Protein AF-A0A127F5G8-F1 (afdb_monomer)

Mean predicted aligned error: 12.62 Å

Sequence (116 aa):
MWLPIAALAIAINPGTVQAQGFKDQGREDPWNPFHIQELPTEVRASVKAMCGGTSSALHYFATYSPDGQVIHLHFEKFRCDGQPLFCNASGCLHQDYVRVGRSYRLGRSFRGPDND

Structure (mmCIF, N/CA/C/O backbone):
data_AF-A0A127F5G8-F1
#
_entry.id   AF-A0A127F5G8-F1
#
loop_
_atom_site.group_PDB
_atom_site.id
_atom_site.type_symbol
_atom_site.label_atom_id
_atom_site.label_alt_id
_atom_site.label_comp_id
_atom_site.label_asym_id
_atom_site.label_entity_id
_atom_site.label_seq_id
_atom_site.pdbx_PDB_ins_code
_atom_site.Cartn_x
_atom_site.Cartn_y
_atom_site.Cartn_z
_atom_site.occupancy
_atom_site.B_iso_or_equiv
_atom_site.auth_seq_id
_atom_site.auth_comp_id
_atom_site.auth_asym_id
_atom_site.auth_atom_id
_atom_site.pdbx_PDB_model_num
ATOM 1 N N . MET A 1 1 ? 91.109 36.671 3.236 1.00 39.59 1 MET A N 1
ATOM 2 C CA . MET A 1 1 ? 90.356 37.062 2.024 1.00 39.59 1 MET A CA 1
ATOM 3 C C .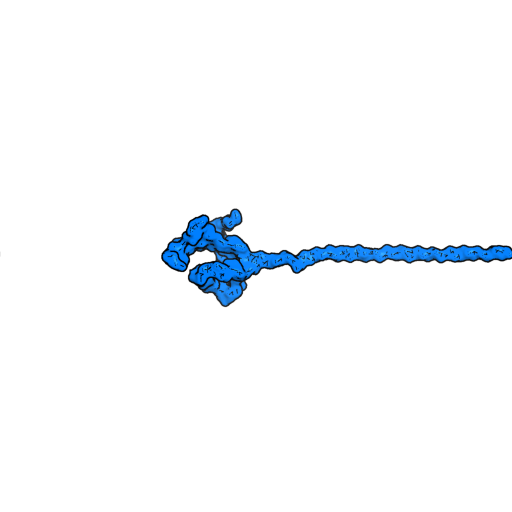 MET A 1 1 ? 89.225 36.053 1.859 1.00 39.59 1 MET A C 1
ATOM 5 O O . MET A 1 1 ? 89.484 34.865 1.962 1.00 39.59 1 MET A O 1
ATOM 9 N N . TRP A 1 2 ? 87.990 36.541 1.800 1.00 44.78 2 TRP A N 1
ATOM 10 C CA . TRP A 1 2 ? 86.715 35.849 2.055 1.00 44.78 2 TRP A CA 1
ATOM 11 C C . TRP A 1 2 ? 86.369 34.810 0.963 1.00 44.78 2 TRP A C 1
ATOM 13 O O . TRP A 1 2 ? 86.429 35.137 -0.218 1.00 44.78 2 TRP A O 1
ATOM 23 N N . LEU A 1 3 ? 86.011 33.575 1.347 1.00 43.91 3 LEU A N 1
ATOM 24 C CA . LEU A 1 3 ? 85.455 32.542 0.452 1.00 43.91 3 LEU A CA 1
ATOM 25 C C . LEU A 1 3 ? 83.927 32.721 0.296 1.00 43.91 3 LEU A C 1
ATOM 27 O O . LEU A 1 3 ? 83.254 32.975 1.296 1.00 43.91 3 LEU A O 1
ATOM 31 N N . PRO A 1 4 ? 83.358 32.592 -0.916 1.00 53.69 4 PRO A N 1
ATOM 32 C CA . PRO A 1 4 ? 81.960 32.918 -1.179 1.00 53.69 4 PRO A CA 1
ATOM 33 C C . PRO A 1 4 ? 81.004 31.857 -0.620 1.00 53.69 4 PRO A C 1
ATOM 35 O O . PRO A 1 4 ? 81.224 30.654 -0.756 1.00 53.69 4 PRO A O 1
ATOM 38 N N . ILE A 1 5 ? 79.920 32.326 -0.001 1.00 59.47 5 ILE A N 1
ATOM 39 C CA . ILE A 1 5 ? 78.836 31.502 0.541 1.00 59.47 5 ILE A CA 1
ATOM 40 C C . ILE A 1 5 ? 78.075 30.879 -0.636 1.00 59.47 5 ILE A C 1
ATOM 42 O O . ILE A 1 5 ? 77.459 31.590 -1.430 1.00 59.47 5 ILE A O 1
ATOM 46 N N . ALA A 1 6 ? 78.122 29.553 -0.754 1.00 56.62 6 ALA A N 1
ATOM 47 C CA . ALA A 1 6 ? 77.312 28.809 -1.710 1.00 56.62 6 ALA A CA 1
ATOM 48 C C . ALA A 1 6 ? 75.841 28.833 -1.263 1.00 56.62 6 ALA A C 1
ATOM 50 O O . ALA A 1 6 ? 75.494 28.315 -0.202 1.00 56.62 6 ALA A O 1
ATOM 51 N N . ALA A 1 7 ? 74.977 29.454 -2.065 1.00 58.97 7 ALA A N 1
ATOM 52 C CA . ALA A 1 7 ? 73.540 29.476 -1.833 1.00 58.97 7 ALA A CA 1
ATOM 53 C C . ALA A 1 7 ? 72.925 28.119 -2.219 1.00 58.97 7 ALA A C 1
ATOM 55 O O . ALA A 1 7 ? 72.934 27.742 -3.391 1.00 58.97 7 ALA A O 1
ATOM 56 N N . LEU A 1 8 ? 72.383 27.383 -1.243 1.00 60.25 8 LEU A N 1
ATOM 57 C CA . LEU A 1 8 ? 71.528 26.226 -1.512 1.00 60.25 8 LEU A CA 1
ATOM 58 C C . LEU A 1 8 ? 70.154 26.710 -1.991 1.00 60.25 8 LEU A C 1
ATOM 60 O O . LEU A 1 8 ? 69.417 27.351 -1.242 1.00 60.25 8 LEU A O 1
ATOM 64 N N . ALA A 1 9 ? 69.791 26.363 -3.223 1.00 57.16 9 ALA A N 1
ATOM 65 C CA . ALA A 1 9 ? 68.431 26.514 -3.721 1.00 57.16 9 ALA A CA 1
ATOM 66 C C . ALA A 1 9 ? 67.561 25.362 -3.185 1.00 57.16 9 ALA A C 1
ATOM 68 O O . ALA A 1 9 ? 67.766 24.201 -3.536 1.00 57.16 9 ALA A O 1
ATOM 69 N N . ILE A 1 10 ? 66.592 25.678 -2.324 1.00 64.06 10 ILE A N 1
ATOM 70 C CA . ILE A 1 10 ? 65.574 24.727 -1.860 1.00 64.06 10 ILE A CA 1
ATOM 71 C C . ILE A 1 10 ? 64.499 24.629 -2.948 1.00 64.06 10 ILE A C 1
ATOM 73 O O . ILE A 1 10 ? 63.751 25.578 -3.179 1.00 64.06 10 ILE A O 1
ATOM 77 N N . ALA A 1 11 ? 64.429 23.486 -3.630 1.00 59.53 11 ALA A N 1
ATOM 78 C CA . ALA A 1 11 ? 63.360 23.188 -4.576 1.00 59.53 11 ALA A CA 1
ATOM 79 C C . ALA A 1 11 ? 62.081 22.814 -3.810 1.00 59.53 11 ALA A C 1
ATOM 81 O O . ALA A 1 11 ? 62.017 21.777 -3.150 1.00 59.53 11 ALA A O 1
ATOM 82 N N . ILE A 1 12 ? 61.058 23.664 -3.889 1.00 64.06 12 ILE A N 1
ATOM 83 C CA . ILE A 1 12 ? 59.735 23.399 -3.321 1.00 64.06 12 ILE A CA 1
ATOM 84 C C . ILE A 1 12 ? 58.946 22.617 -4.376 1.00 64.06 12 ILE A C 1
ATOM 86 O O . ILE A 1 12 ? 58.513 23.187 -5.374 1.00 64.06 12 ILE A O 1
ATOM 90 N N . ASN A 1 13 ? 58.786 21.305 -4.191 1.00 62.06 13 ASN A N 1
ATOM 91 C CA . ASN A 1 13 ? 57.884 20.519 -5.032 1.00 62.06 13 ASN A CA 1
ATOM 92 C C . ASN A 1 13 ? 56.432 20.866 -4.657 1.00 62.06 13 ASN A C 1
ATOM 94 O O . ASN A 1 13 ? 56.068 20.696 -3.489 1.00 62.06 13 ASN A O 1
ATOM 98 N N . PRO A 1 14 ? 55.578 21.311 -5.596 1.00 59.03 14 PRO A N 1
ATOM 99 C CA . PRO A 1 14 ? 54.154 21.436 -5.337 1.00 59.03 14 PRO A CA 1
ATOM 100 C C . PRO A 1 14 ? 53.556 20.027 -5.287 1.00 59.03 14 PRO A C 1
ATOM 102 O O . PRO A 1 14 ? 53.158 19.458 -6.301 1.00 59.03 14 PRO A O 1
ATOM 105 N N . GLY A 1 15 ? 53.526 19.436 -4.093 1.00 57.66 15 GLY A N 1
ATOM 106 C CA . GLY A 1 15 ? 52.702 18.265 -3.835 1.00 57.66 15 GLY A CA 1
ATOM 107 C C . GLY A 1 15 ? 51.250 18.645 -4.106 1.00 57.66 15 GLY A C 1
ATOM 108 O O . GLY A 1 15 ? 50.696 19.512 -3.433 1.00 57.66 15 GLY A O 1
ATOM 109 N N . THR A 1 16 ? 50.642 18.044 -5.122 1.00 63.59 16 THR A N 1
ATOM 110 C CA . THR A 1 16 ? 49.217 18.199 -5.408 1.00 63.59 16 THR A CA 1
ATOM 111 C C . THR A 1 16 ? 48.421 17.691 -4.211 1.00 63.59 16 THR A C 1
ATOM 113 O O . THR A 1 16 ? 48.311 16.485 -3.996 1.00 63.59 16 THR A O 1
ATOM 116 N N . VAL A 1 17 ? 47.871 18.608 -3.417 1.00 61.81 17 VAL A N 1
ATOM 117 C CA . VAL A 1 17 ? 46.911 18.280 -2.363 1.00 61.81 17 VAL A CA 1
ATOM 118 C C . VAL A 1 17 ? 45.607 17.889 -3.054 1.00 61.81 17 VAL A C 1
ATOM 120 O O . VAL A 1 17 ? 44.848 18.741 -3.512 1.00 61.81 17 VAL A O 1
ATOM 123 N N . GLN A 1 18 ? 45.356 16.587 -3.182 1.00 63.97 18 GLN A N 1
ATOM 124 C CA . GLN A 1 18 ? 44.053 16.090 -3.609 1.00 63.97 18 GLN A CA 1
ATOM 125 C C . GLN A 1 18 ? 43.084 16.231 -2.434 1.00 63.97 18 GLN A C 1
ATOM 127 O O . GLN A 1 18 ? 43.066 15.405 -1.525 1.00 63.97 18 GLN A O 1
ATOM 132 N N . ALA A 1 19 ? 42.272 17.287 -2.446 1.00 62.03 19 ALA A N 1
ATOM 133 C CA . ALA A 1 19 ? 41.091 17.359 -1.600 1.00 62.03 19 ALA A CA 1
ATOM 134 C C . ALA A 1 19 ? 40.097 16.290 -2.081 1.00 62.03 19 ALA A C 1
ATOM 136 O O . ALA A 1 19 ? 39.387 16.478 -3.070 1.00 62.03 19 ALA A O 1
ATOM 137 N N . GLN A 1 20 ? 40.072 15.134 -1.417 1.00 60.50 20 GLN A N 1
ATOM 138 C CA . GLN A 1 20 ? 38.982 14.180 -1.575 1.00 60.50 20 GLN A CA 1
ATOM 139 C C . GLN A 1 20 ? 37.739 14.810 -0.945 1.00 60.50 20 GLN A C 1
ATOM 141 O O . GLN A 1 20 ? 37.581 14.814 0.273 1.00 60.50 20 GLN A O 1
ATOM 146 N N . GLY A 1 21 ? 36.871 15.389 -1.776 1.00 52.25 21 GLY A N 1
ATOM 147 C CA . GLY A 1 21 ? 35.521 15.734 -1.348 1.00 52.25 21 GLY A CA 1
ATOM 148 C C . GLY A 1 21 ? 34.864 14.485 -0.764 1.00 52.25 21 GLY A C 1
ATOM 149 O O . GLY A 1 21 ? 34.897 13.423 -1.391 1.00 52.25 21 GLY A O 1
ATOM 150 N N . PHE A 1 22 ? 34.315 14.604 0.446 1.00 58.91 22 PHE A N 1
ATOM 151 C CA . PHE A 1 22 ? 33.476 13.576 1.050 1.00 58.91 22 PHE A CA 1
ATOM 152 C C . PHE A 1 22 ? 32.385 13.212 0.036 1.00 58.91 22 PHE A C 1
ATOM 154 O O . PHE A 1 22 ? 31.495 14.013 -0.245 1.00 58.91 22 PHE A O 1
ATOM 161 N N . LYS A 1 23 ? 32.480 12.022 -0.566 1.00 53.56 23 LYS A N 1
ATOM 162 C CA . LYS A 1 23 ? 31.338 11.446 -1.268 1.00 53.56 23 LYS A CA 1
ATOM 163 C C . LYS A 1 23 ? 30.314 11.137 -0.189 1.00 53.56 23 LYS A C 1
ATOM 165 O O . LYS A 1 23 ? 30.615 10.374 0.722 1.00 53.56 23 LYS A O 1
ATOM 170 N N . ASP A 1 24 ? 29.164 11.785 -0.289 1.00 56.00 24 ASP A N 1
ATOM 171 C CA . ASP A 1 24 ? 27.974 11.592 0.530 1.00 56.00 24 ASP A CA 1
ATOM 172 C C . ASP A 1 24 ? 27.653 10.085 0.651 1.00 56.00 24 ASP A C 1
ATOM 174 O O . ASP A 1 24 ? 27.033 9.484 -0.222 1.00 56.00 24 ASP A O 1
ATOM 178 N N . GLN A 1 25 ? 28.174 9.438 1.696 1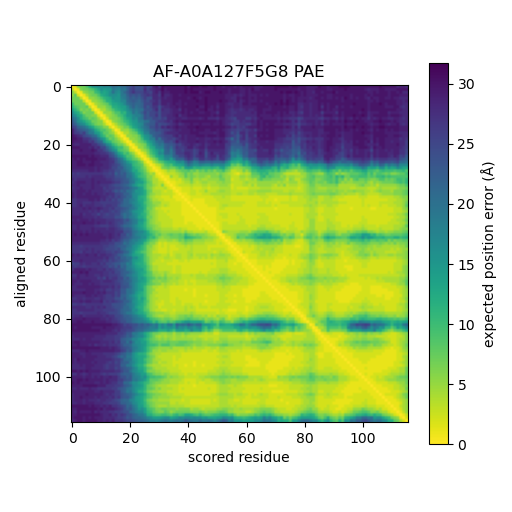.00 55.22 25 GLN A N 1
ATOM 179 C CA . GLN A 1 25 ? 27.884 8.053 2.088 1.00 55.22 25 GLN A CA 1
ATOM 180 C C . GLN A 1 25 ? 26.769 8.050 3.144 1.00 55.22 25 GLN A C 1
ATOM 182 O O . GLN A 1 25 ? 26.866 7.357 4.153 1.00 55.22 25 GLN A O 1
ATOM 187 N N . GLY A 1 26 ? 25.752 8.897 2.970 1.00 50.19 26 GLY A N 1
ATOM 188 C CA . GLY A 1 26 ? 24.829 9.205 4.061 1.00 50.19 26 GLY A CA 1
ATOM 189 C C . GLY A 1 26 ? 23.440 9.674 3.658 1.00 50.19 26 GLY A C 1
ATOM 190 O O . GLY A 1 26 ? 22.701 10.116 4.532 1.00 50.19 26 GLY A O 1
ATOM 191 N N . ARG A 1 27 ? 23.031 9.563 2.390 1.00 57.94 27 ARG A N 1
ATOM 192 C CA . ARG A 1 27 ? 21.594 9.557 2.105 1.00 57.94 27 ARG A CA 1
ATOM 193 C C . ARG A 1 27 ? 21.032 8.231 2.597 1.00 57.94 27 ARG A C 1
ATOM 195 O O . ARG A 1 27 ? 21.278 7.198 1.979 1.00 57.94 27 ARG A O 1
ATOM 202 N N . GLU A 1 28 ? 20.332 8.274 3.730 1.00 61.34 28 GLU A N 1
ATOM 203 C CA . GLU A 1 28 ? 19.454 7.191 4.175 1.00 61.34 28 GLU A CA 1
ATOM 204 C C . GLU A 1 28 ? 18.658 6.689 2.966 1.00 61.34 28 GLU A C 1
ATOM 206 O O . GLU A 1 28 ? 18.121 7.501 2.205 1.00 61.34 28 GLU A O 1
ATOM 211 N N . ASP A 1 29 ? 18.645 5.371 2.742 1.00 68.94 29 ASP A N 1
ATOM 212 C CA . ASP A 1 29 ? 17.861 4.795 1.654 1.00 68.94 29 ASP A CA 1
ATOM 213 C C . ASP A 1 29 ? 16.392 5.176 1.892 1.00 68.94 29 ASP A C 1
ATOM 215 O O . ASP A 1 29 ? 15.817 4.766 2.906 1.00 68.94 29 ASP A O 1
ATOM 219 N N . PRO A 1 30 ? 15.772 5.978 1.007 1.00 78.25 30 PRO A N 1
ATOM 220 C CA . PRO A 1 30 ? 14.397 6.406 1.213 1.00 78.25 30 PRO A CA 1
ATOM 221 C C . PRO A 1 30 ? 13.421 5.217 1.153 1.00 78.25 30 PRO A C 1
ATOM 223 O O . PRO A 1 30 ? 12.277 5.344 1.591 1.00 78.25 30 PRO A O 1
ATOM 226 N N . TRP A 1 31 ? 13.862 4.059 0.647 1.00 79.12 31 TRP A N 1
ATOM 227 C CA . TRP A 1 31 ? 13.124 2.801 0.649 1.00 79.12 31 TRP A CA 1
ATOM 228 C C . TRP A 1 31 ? 13.287 2.065 1.980 1.00 79.12 31 TRP A C 1
ATOM 230 O O . TRP A 1 31 ? 14.164 1.219 2.149 1.00 79.12 31 TRP A O 1
ATOM 240 N N . ASN A 1 32 ? 12.384 2.330 2.923 1.00 81.44 32 ASN A N 1
ATOM 241 C CA . ASN A 1 32 ? 12.440 1.753 4.261 1.00 81.44 32 ASN A CA 1
ATOM 242 C C . ASN A 1 32 ? 11.266 0.781 4.511 1.00 81.44 32 ASN A C 1
ATOM 244 O O . ASN A 1 32 ? 10.101 1.161 4.367 1.00 81.44 32 ASN A O 1
ATOM 248 N N . PRO A 1 33 ? 11.515 -0.477 4.935 1.00 80.25 33 PRO A N 1
ATOM 249 C CA . PRO A 1 33 ? 10.445 -1.411 5.296 1.00 80.25 33 PRO A CA 1
ATOM 250 C C . PRO A 1 33 ? 9.602 -0.943 6.493 1.00 80.25 33 PRO A C 1
ATOM 252 O O . PRO A 1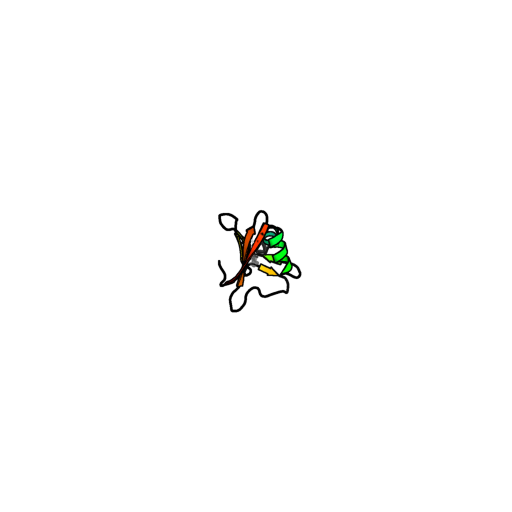 33 ? 8.495 -1.447 6.692 1.00 80.25 33 PRO A O 1
ATOM 255 N N . PHE A 1 34 ? 10.100 -0.009 7.305 1.00 83.12 34 PHE A N 1
ATOM 256 C CA . PHE A 1 34 ? 9.404 0.522 8.475 1.00 83.12 34 PHE A CA 1
ATOM 257 C C . PHE A 1 34 ? 8.051 1.154 8.116 1.00 83.12 34 PHE A C 1
ATOM 259 O O . PHE A 1 34 ? 7.066 0.888 8.799 1.00 83.12 34 PHE A O 1
ATOM 266 N N . HIS A 1 35 ? 7.949 1.837 6.971 1.00 84.88 35 HIS A N 1
ATOM 267 C CA . HIS A 1 35 ? 6.688 2.425 6.493 1.00 84.88 35 HIS A CA 1
ATOM 268 C C . HIS A 1 35 ? 5.591 1.384 6.212 1.00 84.88 35 HIS A C 1
ATOM 270 O O . HIS A 1 35 ? 4.403 1.692 6.247 1.00 84.88 35 HIS A O 1
ATOM 276 N N . ILE A 1 36 ? 5.965 0.121 5.987 1.00 85.25 36 ILE A N 1
ATOM 277 C CA . ILE A 1 36 ? 5.021 -0.999 5.854 1.00 85.25 36 ILE A CA 1
ATOM 278 C C . ILE A 1 36 ? 4.697 -1.596 7.232 1.00 85.25 36 ILE A C 1
ATOM 280 O O . ILE A 1 36 ? 3.612 -2.136 7.449 1.00 85.25 36 ILE A O 1
ATOM 284 N N . GLN A 1 37 ? 5.637 -1.534 8.178 1.00 85.38 37 GLN A N 1
ATOM 285 C CA . GLN A 1 37 ? 5.468 -2.087 9.522 1.00 85.38 37 GLN A CA 1
ATOM 286 C C . GLN A 1 37 ? 4.489 -1.281 10.376 1.00 85.38 37 GLN A C 1
ATOM 288 O O . GLN A 1 37 ? 3.800 -1.892 11.194 1.00 85.38 37 GLN A O 1
ATOM 293 N N . GLU A 1 38 ? 4.389 0.028 10.149 1.00 88.50 38 GLU A N 1
ATOM 294 C CA . GLU A 1 38 ? 3.462 0.934 10.842 1.00 88.50 38 GLU A CA 1
ATOM 295 C C . GLU A 1 38 ? 2.000 0.792 10.391 1.00 88.50 38 GLU A C 1
ATOM 297 O O . GLU A 1 38 ? 1.092 1.329 11.026 1.00 88.50 38 GLU A O 1
ATOM 302 N N . LEU A 1 39 ? 1.742 0.040 9.318 1.00 92.38 39 LEU A N 1
ATOM 303 C CA . LEU A 1 39 ? 0.385 -0.201 8.840 1.00 92.38 39 LEU A CA 1
ATOM 304 C C . LEU A 1 39 ? -0.428 -1.068 9.811 1.00 92.38 39 LEU A C 1
ATOM 306 O O . LEU A 1 39 ? 0.127 -1.971 10.456 1.00 92.38 39 LEU A O 1
ATOM 310 N N . PRO A 1 40 ? -1.765 -0.891 9.843 1.00 93.94 40 PRO A N 1
ATOM 311 C CA . PRO A 1 40 ? -2.658 -1.817 10.521 1.00 93.94 40 PRO A CA 1
ATOM 312 C C . PRO A 1 40 ? -2.394 -3.250 10.070 1.00 93.94 40 PRO A C 1
ATOM 314 O O . PRO A 1 40 ? -2.063 -3.505 8.908 1.00 93.94 40 PRO A O 1
ATOM 317 N N . THR A 1 41 ? -2.530 -4.198 10.995 1.00 93.62 41 THR A N 1
ATOM 318 C CA . THR A 1 41 ? -2.062 -5.580 10.804 1.00 93.62 41 THR A CA 1
ATOM 319 C C . THR A 1 41 ? -2.643 -6.228 9.547 1.00 93.62 41 THR A C 1
ATOM 321 O O . THR A 1 41 ? -1.930 -6.919 8.825 1.00 93.62 41 THR A O 1
ATOM 324 N N . GLU A 1 42 ? -3.909 -5.966 9.258 1.00 93.12 42 GLU A N 1
ATOM 325 C CA . GLU A 1 42 ? -4.655 -6.442 8.101 1.00 93.12 42 GLU A CA 1
ATOM 326 C C . GLU A 1 42 ? -4.181 -5.834 6.772 1.00 93.12 42 GLU A C 1
ATOM 328 O O . GLU A 1 42 ? -4.036 -6.551 5.778 1.00 93.12 42 GLU A O 1
ATOM 333 N N . VAL A 1 43 ? -3.859 -4.539 6.760 1.00 94.06 43 VAL A N 1
ATOM 334 C CA . VAL A 1 43 ? -3.315 -3.854 5.579 1.00 94.06 43 VAL A CA 1
ATOM 335 C C . VAL A 1 43 ? -1.894 -4.351 5.329 1.00 94.06 43 VAL A C 1
ATOM 337 O O . VAL A 1 43 ? -1.564 -4.780 4.227 1.00 94.06 43 VAL A O 1
ATOM 340 N N . ARG A 1 44 ? -1.078 -4.413 6.387 1.00 93.19 44 ARG A N 1
ATOM 341 C CA . ARG A 1 44 ? 0.286 -4.946 6.351 1.00 93.19 44 ARG A CA 1
ATOM 342 C C . ARG A 1 44 ? 0.332 -6.384 5.843 1.00 93.19 44 ARG A C 1
ATOM 344 O O . ARG A 1 44 ? 1.203 -6.710 5.045 1.00 93.19 44 ARG A O 1
ATOM 351 N N . ALA A 1 45 ? -0.575 -7.245 6.304 1.00 91.38 45 ALA A N 1
ATOM 352 C CA . ALA A 1 45 ? -0.661 -8.628 5.842 1.00 91.38 45 ALA A CA 1
ATOM 353 C C . ALA A 1 45 ? -0.996 -8.701 4.346 1.00 91.38 45 ALA A C 1
ATOM 355 O O . ALA A 1 45 ? -0.371 -9.473 3.624 1.00 91.38 45 ALA A O 1
ATOM 356 N N . SER A 1 46 ? -1.920 -7.857 3.880 1.00 91.38 46 SER A N 1
ATOM 357 C CA . SER A 1 46 ? -2.309 -7.784 2.466 1.00 91.38 46 SER A CA 1
ATOM 358 C C . SER A 1 46 ? -1.146 -7.325 1.584 1.00 91.38 46 SER A C 1
ATOM 360 O O . SER A 1 46 ? -0.855 -7.959 0.577 1.00 91.38 46 SER A O 1
ATOM 362 N N . VAL A 1 47 ? -0.430 -6.276 2.000 1.00 90.25 47 VAL A N 1
ATOM 363 C CA . VAL A 1 47 ? 0.752 -5.752 1.298 1.00 90.25 47 VAL A CA 1
ATOM 364 C C . VAL A 1 47 ? 1.882 -6.783 1.272 1.00 90.25 47 VAL A C 1
ATOM 366 O O . VAL A 1 47 ? 2.451 -7.051 0.217 1.00 90.25 47 VAL A O 1
ATOM 369 N N . LYS A 1 48 ? 2.172 -7.426 2.409 1.00 88.50 48 LYS A N 1
ATOM 370 C CA . LYS A 1 48 ? 3.185 -8.488 2.478 1.00 88.50 48 LYS A CA 1
ATOM 371 C C . LYS A 1 48 ? 2.831 -9.679 1.600 1.00 88.50 48 LYS A C 1
ATOM 373 O O . LYS A 1 48 ? 3.727 -10.220 0.981 1.00 88.50 48 LYS A O 1
ATOM 378 N N . ALA A 1 49 ? 1.558 -10.062 1.500 1.00 89.06 49 ALA A N 1
ATOM 379 C CA . ALA A 1 49 ? 1.131 -11.160 0.634 1.00 89.06 49 ALA A CA 1
ATOM 380 C C . ALA A 1 49 ? 1.342 -10.872 -0.865 1.00 89.06 49 ALA A C 1
ATOM 382 O O . ALA A 1 49 ? 1.395 -11.810 -1.657 1.00 89.06 49 ALA A O 1
ATOM 383 N N . MET A 1 50 ? 1.477 -9.600 -1.263 1.00 86.81 50 MET A N 1
ATOM 384 C CA . MET A 1 50 ? 1.821 -9.231 -2.642 1.00 86.81 50 MET A CA 1
ATOM 385 C C . MET A 1 50 ? 3.306 -9.431 -2.953 1.00 86.81 50 MET A C 1
ATOM 387 O O . MET A 1 50 ? 3.661 -9.603 -4.118 1.00 86.81 50 MET A O 1
ATOM 391 N N . CYS A 1 51 ? 4.168 -9.422 -1.933 1.00 82.88 51 CYS A N 1
ATOM 392 C CA . CYS A 1 51 ? 5.581 -9.733 -2.086 1.00 82.88 51 CYS A CA 1
ATOM 393 C C . CYS A 1 51 ? 5.853 -11.186 -1.665 1.00 82.88 51 CYS A C 1
ATOM 395 O O . CYS A 1 51 ? 5.510 -11.617 -0.571 1.00 82.88 51 CYS A O 1
ATOM 397 N N . GLY A 1 52 ? 6.566 -11.949 -2.492 1.00 72.88 52 GLY A N 1
ATOM 398 C CA . GLY A 1 52 ? 7.062 -13.281 -2.111 1.00 72.88 52 GLY A CA 1
ATOM 399 C C . GLY A 1 52 ? 8.265 -13.259 -1.153 1.00 72.88 52 GLY A C 1
ATOM 400 O O . GLY A 1 52 ? 8.897 -14.293 -0.958 1.00 72.88 52 GLY A O 1
ATOM 401 N N . GLY A 1 53 ? 8.627 -12.092 -0.607 1.00 76.81 53 GLY A N 1
ATOM 402 C CA . GLY A 1 53 ? 9.883 -11.853 0.105 1.00 76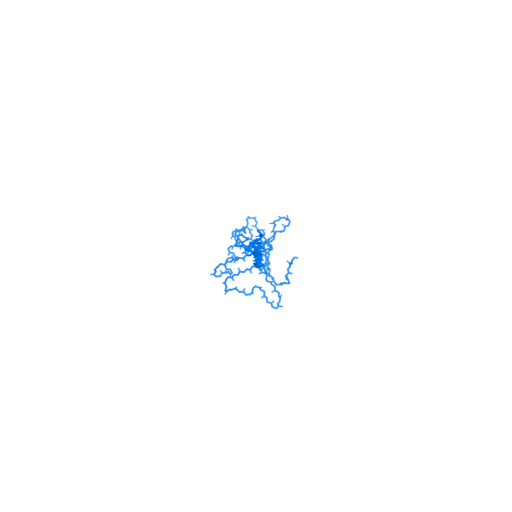.81 53 GLY A CA 1
ATOM 403 C C . GLY A 1 53 ? 9.950 -10.456 0.727 1.00 76.81 53 GLY A C 1
ATOM 404 O O . GLY A 1 53 ? 8.956 -9.963 1.262 1.00 76.81 53 GLY A O 1
ATOM 405 N N . THR A 1 54 ? 11.122 -9.819 0.678 1.00 81.31 54 THR A N 1
ATOM 406 C CA . THR A 1 54 ? 11.339 -8.483 1.250 1.00 81.31 54 THR A CA 1
ATOM 407 C C . THR A 1 54 ? 10.527 -7.423 0.509 1.00 81.31 54 THR A C 1
ATOM 409 O O . THR A 1 54 ? 10.426 -7.430 -0.719 1.00 81.31 54 THR A O 1
ATOM 412 N N . SER A 1 55 ? 9.962 -6.499 1.281 1.00 87.50 55 SER A N 1
ATOM 413 C CA . SER A 1 55 ? 9.177 -5.368 0.798 1.00 87.50 55 SER A CA 1
ATOM 414 C C . SER A 1 55 ? 9.697 -4.079 1.423 1.00 87.50 55 SER A C 1
ATOM 416 O O . SER A 1 55 ? 9.860 -4.029 2.646 1.00 87.50 55 SER A O 1
ATOM 418 N N . SER A 1 56 ? 9.902 -3.040 0.621 1.00 88.88 56 SER A N 1
ATOM 419 C CA . SER A 1 56 ? 10.285 -1.701 1.077 1.00 88.88 56 SER A CA 1
ATOM 420 C C . SER A 1 56 ? 9.368 -0.649 0.463 1.00 88.88 56 SER A C 1
ATOM 422 O O . SER A 1 56 ? 8.757 -0.863 -0.587 1.00 88.88 56 SER A O 1
ATOM 424 N N . ALA A 1 57 ? 9.221 0.481 1.146 1.00 90.44 57 ALA A N 1
ATOM 425 C CA . ALA A 1 57 ? 8.333 1.542 0.707 1.00 90.44 57 ALA A CA 1
ATOM 426 C C . ALA A 1 57 ? 8.924 2.916 1.019 1.00 90.44 57 ALA A C 1
ATOM 428 O O . ALA A 1 57 ? 9.746 3.039 1.926 1.00 90.44 57 ALA A O 1
ATOM 429 N N . LEU A 1 58 ? 8.506 3.939 0.276 1.00 89.88 58 LEU A N 1
ATOM 430 C CA . LEU A 1 58 ? 8.818 5.331 0.606 1.00 89.88 58 LEU A CA 1
ATOM 431 C C . LEU A 1 58 ? 7.863 5.858 1.688 1.00 89.88 58 LEU A C 1
ATOM 433 O O . LEU A 1 58 ? 6.797 5.289 1.924 1.00 89.88 58 LEU A O 1
ATOM 437 N N . HIS A 1 59 ? 8.217 6.994 2.293 1.00 87.19 59 HIS A N 1
ATOM 438 C CA . HIS A 1 59 ? 7.447 7.646 3.361 1.00 87.19 59 HIS A CA 1
ATOM 439 C C . HIS A 1 59 ? 5.952 7.821 3.038 1.00 87.19 59 HIS A C 1
ATOM 441 O O . HIS A 1 59 ? 5.099 7.529 3.870 1.00 87.19 59 HIS A O 1
ATOM 447 N N . TYR A 1 60 ? 5.629 8.233 1.809 1.00 89.12 60 TYR A N 1
ATOM 448 C CA . TYR A 1 60 ? 4.251 8.483 1.366 1.00 89.12 60 TYR A CA 1
ATOM 449 C C . TYR A 1 60 ? 3.572 7.276 0.712 1.00 89.12 60 TYR A C 1
ATOM 451 O O . TYR A 1 60 ? 2.572 7.436 0.021 1.00 89.12 60 TYR A O 1
ATOM 459 N N . PHE A 1 61 ? 4.081 6.060 0.924 1.00 92.50 61 PHE A N 1
ATOM 460 C CA . PHE A 1 61 ? 3.402 4.848 0.461 1.00 92.50 61 PHE A CA 1
ATOM 461 C C . PHE A 1 61 ? 1.986 4.723 1.016 1.00 92.50 61 PHE A C 1
ATOM 463 O O . PHE A 1 61 ? 1.082 4.310 0.295 1.00 92.50 61 PHE A O 1
ATOM 470 N N . ALA A 1 62 ? 1.794 5.092 2.280 1.00 94.00 62 ALA A N 1
ATOM 471 C CA . ALA A 1 62 ? 0.500 5.061 2.929 1.00 94.00 62 ALA A CA 1
ATOM 472 C C . ALA A 1 62 ? 0.163 6.432 3.499 1.00 94.00 62 ALA A C 1
ATOM 474 O O . ALA A 1 62 ? 0.915 7.001 4.286 1.00 94.00 62 ALA A O 1
ATOM 475 N N . THR A 1 63 ? -0.998 6.945 3.117 1.00 94.06 63 THR A N 1
ATOM 476 C CA . THR A 1 63 ? -1.528 8.214 3.620 1.00 94.06 63 THR A CA 1
ATOM 477 C C . THR A 1 63 ? -2.904 7.981 4.218 1.00 94.06 63 THR A C 1
ATOM 479 O O . THR A 1 63 ? -3.656 7.124 3.758 1.00 94.06 63 THR A O 1
ATOM 482 N N . TYR A 1 64 ? -3.226 8.712 5.279 1.00 94.19 64 TYR A N 1
ATOM 483 C CA . TYR A 1 64 ? -4.508 8.602 5.966 1.00 94.19 64 TYR A CA 1
ATOM 484 C C . TYR A 1 64 ? -5.384 9.791 5.591 1.00 94.19 64 TYR A C 1
ATOM 486 O O . TYR A 1 64 ? -4.897 10.920 5.500 1.00 94.19 64 TYR A O 1
ATOM 494 N N . SER A 1 65 ? -6.682 9.553 5.416 1.00 95.00 65 SER A N 1
ATOM 495 C CA . SER A 1 65 ? -7.657 10.636 5.337 1.00 95.00 65 SER A CA 1
ATOM 496 C C . SER A 1 65 ? -7.656 11.453 6.642 1.00 95.00 65 SER A C 1
ATOM 498 O O . SER A 1 65 ? -7.301 10.922 7.699 1.00 95.00 65 SER A O 1
ATOM 500 N N . PRO A 1 66 ? -8.085 12.730 6.621 1.00 94.75 66 PRO A N 1
ATOM 501 C CA . PRO A 1 66 ? -8.077 13.586 7.814 1.00 94.75 66 PRO A CA 1
ATOM 502 C C . PRO A 1 66 ? -8.856 13.026 9.016 1.00 94.75 66 PRO A C 1
ATOM 504 O O . PRO A 1 66 ? -8.530 13.317 10.162 1.00 94.75 66 PRO A O 1
ATOM 507 N N . ASP A 1 67 ? -9.881 12.213 8.763 1.00 94.38 67 ASP A N 1
ATOM 508 C CA . ASP A 1 67 ? -10.708 11.541 9.772 1.00 94.38 67 ASP A CA 1
ATOM 509 C C . ASP A 1 67 ? -10.201 10.133 10.154 1.00 94.38 67 ASP A C 1
ATOM 511 O O . ASP A 1 67 ? -10.829 9.429 10.954 1.00 94.38 67 ASP A O 1
ATOM 515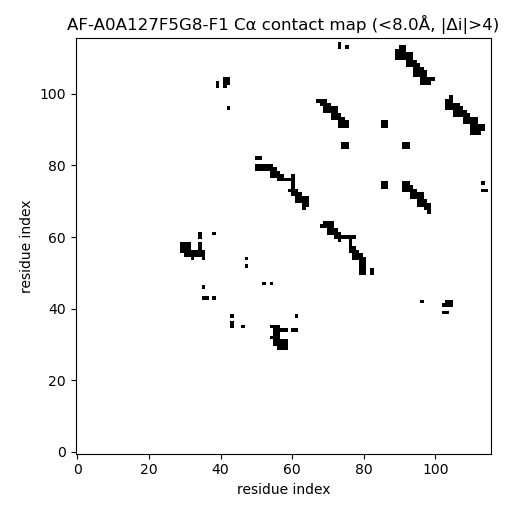 N N . GLY A 1 68 ? -9.084 9.698 9.558 1.00 93.38 68 GLY A N 1
ATOM 516 C CA . GLY A 1 68 ? -8.474 8.381 9.734 1.00 93.38 68 GLY A CA 1
ATOM 517 C C . GLY A 1 68 ? -9.331 7.209 9.245 1.00 93.38 68 GLY A C 1
ATOM 518 O O . GLY A 1 68 ? -9.008 6.055 9.548 1.00 93.38 68 GLY A O 1
ATOM 519 N N . GLN A 1 69 ? -10.434 7.466 8.533 1.00 96.62 69 GLN A N 1
ATOM 520 C CA . GLN A 1 69 ? -11.356 6.424 8.075 1.00 96.62 69 GLN A CA 1
ATOM 521 C C . GLN A 1 69 ? -10.855 5.697 6.832 1.00 96.62 69 GLN A C 1
ATOM 523 O O . GLN A 1 69 ? -11.275 4.566 6.593 1.00 96.62 69 GLN A O 1
ATOM 528 N N . VAL A 1 70 ? -9.963 6.309 6.055 1.00 96.69 70 VAL A N 1
ATOM 529 C CA . VAL A 1 70 ? -9.431 5.739 4.819 1.00 96.69 70 VAL A CA 1
ATOM 530 C C . VAL A 1 70 ? -7.908 5.766 4.843 1.00 96.69 70 VAL A C 1
ATOM 532 O O . VAL A 1 70 ? -7.300 6.752 5.254 1.00 96.69 70 VAL A O 1
ATOM 535 N N . ILE A 1 71 ? -7.299 4.668 4.406 1.00 96.31 71 ILE A N 1
ATOM 536 C CA . ILE A 1 71 ? -5.867 4.563 4.128 1.00 96.31 71 ILE A CA 1
ATOM 537 C C . ILE A 1 71 ? -5.709 4.439 2.623 1.00 96.31 71 ILE A C 1
ATOM 539 O O . ILE A 1 71 ? -6.226 3.490 2.034 1.00 96.31 71 ILE A O 1
ATOM 543 N N . HIS A 1 72 ? -4.981 5.369 2.025 1.00 96.12 72 HIS A N 1
ATOM 544 C CA . HIS A 1 72 ? -4.620 5.352 0.618 1.00 96.12 72 HIS A CA 1
ATOM 545 C C . HIS A 1 72 ? -3.220 4.759 0.481 1.00 96.12 72 HIS A C 1
ATOM 547 O O . HIS A 1 72 ? -2.263 5.302 1.038 1.00 96.12 72 HIS A O 1
ATOM 553 N N . LEU A 1 73 ? -3.116 3.637 -0.230 1.00 95.06 73 LEU A N 1
ATOM 554 C CA . LEU A 1 73 ? -1.854 3.004 -0.594 1.00 95.06 73 LEU A CA 1
ATOM 555 C C . LEU A 1 73 ? -1.470 3.368 -2.028 1.00 95.06 73 LEU A C 1
ATOM 557 O O . LEU A 1 73 ? -2.278 3.196 -2.943 1.00 95.06 73 LEU A O 1
ATOM 561 N N . HIS A 1 74 ? -0.219 3.783 -2.204 1.00 94.38 74 HIS A N 1
ATOM 562 C CA . HIS A 1 74 ? 0.372 4.282 -3.448 1.00 94.38 74 HIS A CA 1
ATOM 563 C C . HIS A 1 74 ? 1.495 3.343 -3.902 1.00 94.38 74 HIS A C 1
ATOM 565 O O . HIS A 1 74 ? 2.632 3.447 -3.438 1.00 94.38 74 HIS A O 1
ATOM 571 N N . PHE A 1 75 ? 1.191 2.353 -4.748 1.00 92.00 75 PHE A N 1
ATOM 572 C CA . PHE A 1 75 ? 2.150 1.284 -5.066 1.00 92.00 75 PHE A CA 1
ATOM 573 C C . PHE A 1 75 ? 3.294 1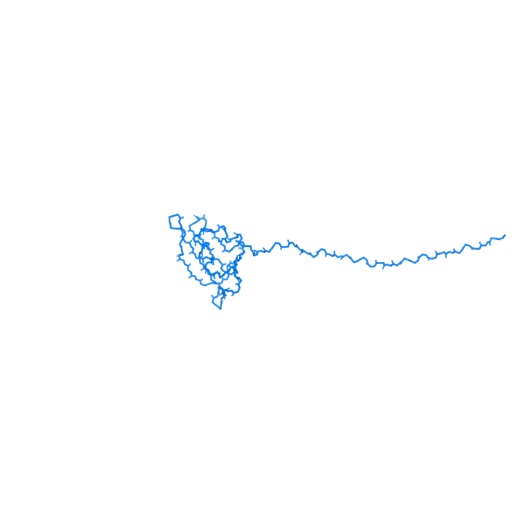.707 -5.998 1.00 92.00 75 PHE A C 1
ATOM 575 O O . PHE A 1 75 ? 4.246 0.952 -6.180 1.00 92.00 75 PHE A O 1
ATOM 582 N N . GLU A 1 76 ? 3.258 2.914 -6.546 1.00 90.44 76 GLU A N 1
ATOM 583 C CA . GLU A 1 76 ? 4.415 3.569 -7.154 1.00 90.44 76 GLU A CA 1
ATOM 584 C C . GLU A 1 76 ? 5.539 3.829 -6.134 1.00 90.44 76 GLU A C 1
ATOM 586 O O . GLU A 1 76 ? 6.724 3.802 -6.472 1.00 90.44 76 GLU A O 1
ATOM 591 N N . LYS A 1 77 ? 5.169 3.975 -4.854 1.00 90.56 77 LYS A N 1
ATOM 592 C CA . LYS A 1 77 ? 6.062 4.158 -3.701 1.00 90.56 77 LYS A CA 1
ATOM 593 C C . LYS A 1 77 ? 6.348 2.832 -2.982 1.00 90.56 77 LYS A C 1
ATOM 595 O O . LYS A 1 77 ? 6.812 2.847 -1.842 1.00 90.56 77 LYS A O 1
ATOM 600 N N . PHE A 1 78 ? 6.100 1.688 -3.631 1.00 90.38 78 PHE A N 1
ATOM 601 C CA . PHE A 1 78 ? 6.263 0.342 -3.071 1.00 90.38 78 PHE A CA 1
ATOM 602 C C . PHE A 1 78 ? 7.137 -0.558 -3.952 1.00 90.38 78 PHE A C 1
ATOM 604 O O . PHE A 1 78 ? 7.000 -0.578 -5.175 1.00 90.38 78 PHE A O 1
ATOM 611 N N . ARG A 1 79 ? 8.034 -1.334 -3.335 1.00 87.88 79 ARG A N 1
ATOM 612 C CA . ARG A 1 79 ? 8.924 -2.272 -4.031 1.00 87.88 79 ARG A CA 1
ATOM 613 C C . ARG A 1 79 ? 8.955 -3.633 -3.344 1.00 87.88 79 ARG A C 1
ATOM 615 O O . ARG A 1 79 ? 9.018 -3.723 -2.119 1.00 87.88 79 ARG A O 1
ATOM 622 N N . CYS A 1 80 ? 8.973 -4.680 -4.164 1.00 87.69 80 CYS A N 1
ATOM 623 C CA . CYS A 1 80 ? 9.293 -6.046 -3.760 1.00 87.69 80 CYS A CA 1
ATOM 624 C C . CYS A 1 80 ? 10.575 -6.497 -4.467 1.00 87.69 80 CYS A C 1
ATOM 626 O O . CYS A 1 80 ? 10.803 -6.143 -5.628 1.00 87.69 80 CYS A O 1
ATOM 628 N N . ASP A 1 81 ? 11.347 -7.372 -3.829 1.00 79.31 81 ASP A N 1
ATOM 629 C CA . ASP A 1 81 ? 12.427 -8.075 -4.519 1.00 79.31 81 ASP A CA 1
ATOM 630 C C . ASP A 1 81 ? 11.843 -9.083 -5.528 1.00 79.31 81 ASP A C 1
ATOM 632 O O . ASP A 1 81 ? 11.179 -10.053 -5.161 1.00 79.31 81 ASP A O 1
ATOM 636 N N . GLY A 1 82 ? 12.078 -8.849 -6.824 1.00 69.38 82 GLY A N 1
ATOM 637 C CA . GLY A 1 82 ? 11.837 -9.831 -7.890 1.00 69.38 82 GLY A CA 1
ATOM 638 C C . GLY A 1 82 ? 10.382 -10.073 -8.326 1.00 69.38 82 GLY A C 1
ATOM 639 O O . GLY A 1 82 ? 10.149 -11.035 -9.060 1.00 69.38 82 GLY A O 1
ATOM 640 N N . GLN A 1 83 ? 9.404 -9.252 -7.921 1.00 65.00 83 GLN A N 1
ATOM 641 C CA . GLN A 1 83 ? 7.968 -9.420 -8.236 1.00 65.00 83 GLN A CA 1
ATOM 642 C C . GLN A 1 83 ? 7.216 -8.063 -8.272 1.00 65.00 83 GLN A C 1
ATOM 644 O O . GLN A 1 83 ? 7.791 -7.038 -7.919 1.00 65.00 83 GLN A O 1
ATOM 649 N N . PRO A 1 84 ? 5.915 -8.065 -8.627 1.00 67.88 84 PRO A N 1
ATOM 650 C CA . PRO A 1 84 ? 5.355 -7.595 -9.898 1.00 67.88 84 PRO A CA 1
ATOM 651 C C . PRO A 1 84 ? 5.506 -6.084 -10.173 1.00 67.88 84 PRO A C 1
ATOM 653 O O . PRO A 1 84 ? 5.644 -5.262 -9.274 1.00 67.88 84 PRO A O 1
ATOM 656 N N . LEU A 1 85 ? 5.375 -5.705 -11.450 1.00 75.62 85 LEU A N 1
ATOM 657 C CA . LEU A 1 85 ? 5.218 -4.305 -11.846 1.00 75.62 85 LEU A CA 1
ATOM 658 C C . LEU A 1 85 ? 3.845 -3.792 -11.378 1.00 75.62 85 LEU A C 1
ATOM 660 O O . LEU A 1 85 ? 2.818 -4.044 -12.013 1.00 75.62 85 LEU A O 1
ATOM 664 N N . PHE A 1 86 ? 3.818 -3.072 -10.255 1.00 87.88 86 PHE A N 1
ATOM 665 C CA . PHE A 1 86 ? 2.607 -2.404 -9.762 1.00 87.88 86 PHE A CA 1
ATOM 666 C C . PHE A 1 86 ? 2.134 -1.280 -10.692 1.00 87.88 86 PHE A C 1
ATOM 668 O O . PHE A 1 86 ? 0.948 -0.940 -10.704 1.00 87.88 86 PHE A O 1
ATOM 675 N N . CYS A 1 87 ? 3.050 -0.777 -11.517 1.00 89.00 87 CYS A N 1
ATOM 676 C CA . CYS A 1 87 ? 2.802 0.199 -12.562 1.00 89.00 87 CYS A CA 1
ATOM 677 C C . CYS A 1 87 ? 2.840 -0.447 -13.948 1.00 89.00 87 CYS A C 1
ATOM 679 O O . CYS A 1 87 ? 3.711 -1.261 -14.250 1.00 89.00 87 CYS A O 1
ATOM 681 N N . ASN A 1 88 ? 1.902 -0.066 -14.809 1.00 88.50 88 ASN A N 1
ATOM 682 C CA . ASN A 1 88 ? 1.874 -0.464 -16.213 1.00 88.50 88 ASN A CA 1
ATOM 683 C C . ASN A 1 88 ? 1.462 0.723 -17.101 1.00 88.50 88 ASN A C 1
ATOM 685 O O . ASN A 1 88 ? 1.407 1.861 -16.641 1.00 88.50 88 ASN A O 1
ATOM 689 N N . ALA A 1 89 ? 1.155 0.467 -18.375 1.00 87.69 89 ALA A N 1
ATOM 690 C CA . ALA A 1 89 ? 0.749 1.510 -19.321 1.00 87.69 89 ALA A CA 1
ATOM 691 C C . ALA A 1 89 ? -0.517 2.292 -18.903 1.00 87.69 89 ALA A C 1
ATOM 693 O O . ALA A 1 89 ? -0.747 3.386 -19.403 1.00 87.69 89 ALA A O 1
ATOM 694 N N . SER A 1 90 ? -1.336 1.749 -17.998 1.00 86.62 90 SER A N 1
ATOM 695 C CA . SER A 1 90 ? -2.535 2.398 -17.452 1.00 86.62 90 SER A CA 1
ATOM 696 C C . SER A 1 90 ? -2.281 3.131 -16.127 1.00 86.62 90 SER A C 1
ATOM 698 O O . SER A 1 90 ? -3.235 3.599 -15.512 1.00 86.62 90 SER A O 1
ATOM 700 N N . GLY A 1 91 ? -1.026 3.206 -15.675 1.00 90.69 91 GLY A N 1
ATOM 701 C CA . GLY A 1 91 ? -0.631 3.831 -14.416 1.00 90.69 91 GLY A CA 1
ATOM 702 C C . GLY A 1 91 ? -0.291 2.833 -13.308 1.00 90.69 91 GLY A C 1
ATOM 703 O O . GLY A 1 91 ? -0.131 1.628 -13.544 1.00 90.69 91 GLY A O 1
ATOM 704 N N . CYS A 1 92 ? -0.160 3.353 -12.094 1.00 92.81 92 CYS A N 1
ATOM 705 C CA . CYS A 1 92 ? 0.231 2.621 -10.897 1.00 92.81 92 CYS A CA 1
ATOM 706 C C . CYS A 1 92 ? -0.983 2.163 -10.096 1.00 92.81 92 CYS A C 1
ATOM 708 O O . CYS A 1 92 ? -2.062 2.743 -10.186 1.00 92.81 92 CYS A O 1
ATOM 710 N N . LEU A 1 93 ? -0.839 1.046 -9.384 1.00 93.62 93 LEU A N 1
ATOM 711 C CA . LEU A 1 93 ? -1.886 0.515 -8.519 1.00 93.62 93 LEU A CA 1
ATOM 712 C C . LEU A 1 93 ? -2.077 1.434 -7.305 1.00 93.62 93 LEU A C 1
ATOM 714 O O . LEU A 1 93 ? -1.128 1.711 -6.581 1.00 93.62 93 LEU A O 1
ATOM 718 N N . HIS A 1 94 ? -3.322 1.804 -7.035 1.00 95.06 94 HIS A N 1
ATOM 719 C CA . HIS A 1 94 ? -3.738 2.454 -5.800 1.00 95.06 94 HIS A CA 1
ATOM 720 C C . HIS A 1 94 ? -4.802 1.610 -5.109 1.00 95.06 94 HIS A C 1
ATOM 722 O O . HIS A 1 94 ? -5.671 1.016 -5.761 1.00 95.06 94 HIS A O 1
ATOM 728 N N . GLN A 1 95 ? -4.742 1.554 -3.781 1.00 96.31 95 GLN A N 1
ATOM 729 C CA . GLN A 1 95 ? -5.747 0.871 -2.973 1.00 96.31 95 GLN A CA 1
ATOM 730 C C . GLN A 1 95 ? -6.219 1.747 -1.824 1.00 96.31 95 GLN A C 1
ATOM 732 O O . GLN A 1 95 ? -5.407 2.248 -1.055 1.00 96.31 95 GLN A O 1
ATOM 737 N N . ASP A 1 96 ? -7.536 1.837 -1.663 1.00 96.94 96 ASP A N 1
ATOM 738 C CA . ASP A 1 96 ? -8.161 2.509 -0.531 1.00 96.94 96 ASP A CA 1
ATOM 739 C C . ASP A 1 96 ? -8.679 1.454 0.442 1.00 96.94 96 ASP A C 1
ATOM 741 O O 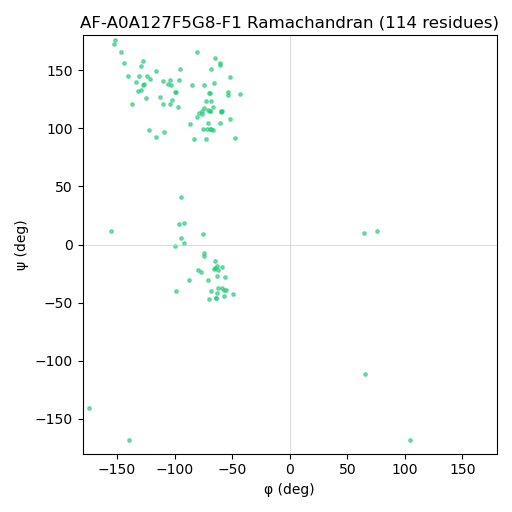. ASP A 1 96 ? -9.537 0.633 0.092 1.00 96.94 96 ASP A O 1
ATOM 745 N N . TYR A 1 97 ? -8.1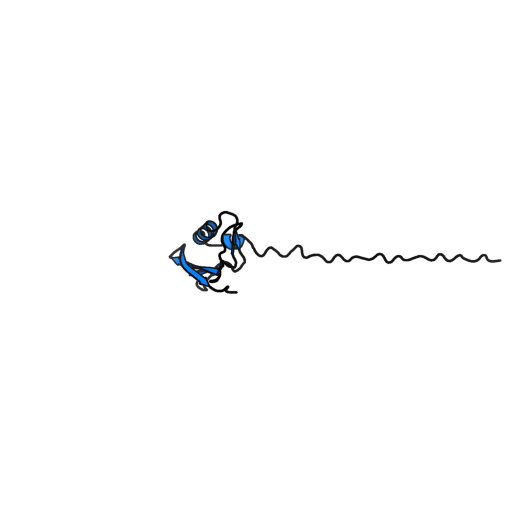91 1.489 1.676 1.00 97.44 97 TYR A N 1
ATOM 746 C CA . TYR A 1 97 ? -8.702 0.673 2.767 1.00 97.44 97 TYR A CA 1
ATOM 747 C C . TYR A 1 97 ? -9.585 1.518 3.672 1.00 97.44 97 TYR A C 1
ATOM 749 O O . TYR A 1 97 ? -9.144 2.525 4.212 1.00 97.44 97 TYR A O 1
ATOM 757 N N . VAL A 1 98 ? -10.823 1.084 3.877 1.00 97.56 98 VAL A N 1
ATOM 758 C CA . VAL A 1 98 ? -11.826 1.796 4.669 1.00 97.56 98 VAL A CA 1
ATOM 759 C C . VAL A 1 98 ? -11.961 1.138 6.035 1.00 97.56 98 VAL A C 1
ATOM 761 O O . VAL A 1 98 ? -12.004 -0.090 6.149 1.00 97.56 98 VAL A O 1
ATOM 764 N N . ARG A 1 99 ? -12.049 1.952 7.082 1.00 96.81 99 ARG A N 1
ATOM 765 C CA . ARG A 1 99 ? -12.291 1.504 8.447 1.00 96.81 99 ARG A CA 1
ATOM 766 C C . ARG A 1 99 ? -13.710 0.949 8.578 1.00 96.81 99 ARG A C 1
ATOM 768 O O . ARG A 1 99 ? -14.701 1.629 8.339 1.00 96.81 99 ARG A O 1
ATOM 775 N N . VAL A 1 100 ? -13.802 -0.298 9.020 1.00 96.12 100 VAL A N 1
ATOM 776 C CA . VAL A 1 100 ? -15.033 -1.013 9.357 1.00 96.12 100 VAL A CA 1
ATOM 777 C C . VAL A 1 100 ? -14.919 -1.471 10.810 1.00 96.12 100 VAL A C 1
ATOM 779 O O . VAL A 1 100 ? -14.271 -2.468 11.136 1.00 96.12 100 VAL A O 1
ATOM 782 N N . GLY A 1 101 ? -15.522 -0.701 11.717 1.00 93.62 101 GLY A N 1
ATOM 783 C CA . GLY A 1 101 ? -15.387 -0.919 13.156 1.00 93.62 101 GLY A CA 1
ATOM 784 C C . GLY A 1 101 ? -13.947 -0.696 13.629 1.00 93.62 101 GLY A C 1
ATOM 785 O O . GLY A 1 101 ? -13.457 0.435 13.642 1.00 93.62 101 GLY A O 1
ATOM 786 N N . ARG A 1 102 ? -13.271 -1.774 14.049 1.00 91.88 102 ARG A N 1
ATOM 787 C CA . ARG A 1 102 ? -11.883 -1.747 14.555 1.00 91.88 102 ARG A CA 1
ATOM 788 C C . ARG A 1 102 ? -10.829 -2.165 13.526 1.00 91.88 102 ARG A C 1
ATOM 790 O O . ARG A 1 102 ? -9.652 -2.144 13.865 1.00 91.88 102 ARG A O 1
ATOM 797 N N . SER A 1 103 ? -11.237 -2.531 12.315 1.00 94.75 103 SER A N 1
ATOM 798 C CA . SER A 1 103 ? -10.342 -3.046 11.275 1.00 94.75 103 SER A CA 1
ATOM 799 C C . SER A 1 103 ? -10.514 -2.270 9.980 1.00 94.75 103 SER A C 1
ATOM 801 O O . SER A 1 103 ? -11.563 -1.684 9.739 1.00 94.75 103 SER A O 1
ATOM 803 N N . TYR A 1 104 ? -9.507 -2.300 9.126 1.00 96.88 104 TYR A N 1
ATOM 804 C CA . TYR A 1 104 ? -9.534 -1.760 7.778 1.00 96.88 104 TYR A CA 1
ATOM 805 C C . TYR A 1 104 ? -9.853 -2.865 6.764 1.00 96.88 104 TYR A C 1
ATOM 807 O O . TYR A 1 104 ? -9.422 -4.009 6.895 1.00 96.88 104 TYR A O 1
ATOM 815 N N . ARG A 1 105 ? -10.639 -2.549 5.736 1.00 96.50 105 ARG A N 1
ATOM 816 C CA . ARG A 1 105 ? -10.976 -3.481 4.650 1.00 96.50 105 ARG A CA 1
ATOM 817 C C . ARG A 1 105 ? -10.745 -2.803 3.314 1.00 96.50 105 ARG A C 1
ATOM 819 O O . ARG A 1 105 ? -10.995 -1.610 3.193 1.00 96.50 105 ARG A O 1
ATOM 826 N N . LEU A 1 106 ? -10.304 -3.562 2.315 1.00 97.12 106 LEU A N 1
ATOM 827 C CA . LEU A 1 106 ? -10.144 -3.043 0.961 1.00 97.12 106 LEU A CA 1
ATOM 828 C C . LEU A 1 106 ? -11.502 -2.542 0.445 1.00 97.12 106 LEU A C 1
ATOM 830 O O . LEU A 1 106 ? -12.434 -3.330 0.290 1.00 97.12 106 LEU A O 1
ATOM 834 N N . GLY A 1 107 ? -11.610 -1.236 0.217 1.00 96.50 107 GLY A N 1
ATOM 835 C CA . GLY A 1 107 ? -12.798 -0.590 -0.336 1.00 96.50 107 GLY A CA 1
ATOM 836 C C . GLY A 1 107 ? -12.668 -0.338 -1.833 1.00 96.50 107 GLY A C 1
ATOM 837 O O . GLY A 1 107 ? -13.626 -0.542 -2.577 1.00 96.50 107 GLY A O 1
ATOM 838 N N . ARG A 1 108 ? -11.478 0.069 -2.292 1.00 96.00 108 ARG A N 1
ATOM 839 C CA . ARG A 1 108 ? -11.210 0.343 -3.708 1.00 96.00 108 ARG A CA 1
ATOM 840 C C . ARG A 1 108 ? -9.826 -0.142 -4.116 1.00 96.00 108 ARG A C 1
ATOM 842 O O . ARG A 1 108 ? -8.882 -0.052 -3.345 1.00 96.00 108 ARG A O 1
ATOM 849 N N . SER A 1 109 ? -9.719 -0.621 -5.349 1.00 95.25 109 SER A N 1
ATOM 850 C CA . SER A 1 109 ? -8.461 -0.940 -6.023 1.00 95.25 109 SER A CA 1
ATOM 851 C C . SER A 1 109 ? -8.564 -0.416 -7.450 1.00 95.25 109 SER A C 1
ATOM 853 O O . SER A 1 109 ? -9.504 -0.773 -8.162 1.00 95.25 109 SER A O 1
ATOM 855 N N . PHE A 1 110 ? -7.665 0.475 -7.850 1.00 94.50 110 PHE A N 1
ATOM 856 C CA . PHE A 1 110 ? -7.709 1.131 -9.156 1.00 94.50 110 PHE A CA 1
ATOM 857 C C . PHE A 1 110 ? -6.300 1.405 -9.676 1.00 94.50 110 PHE A C 1
ATOM 859 O O . PHE A 1 110 ? -5.329 1.291 -8.934 1.00 94.50 110 PHE A O 1
ATOM 866 N N . ARG A 1 111 ? -6.179 1.734 -10.965 1.00 93.94 111 ARG A N 1
ATOM 867 C CA . ARG A 1 111 ? -4.931 2.263 -11.524 1.00 93.94 111 ARG A CA 1
ATOM 868 C C . ARG A 1 111 ? -5.105 3.722 -11.892 1.00 93.94 111 ARG A C 1
ATOM 870 O O . ARG A 1 111 ? -6.164 4.094 -12.394 1.00 93.94 111 ARG A O 1
ATOM 877 N N . GLY A 1 112 ? -4.080 4.516 -11.634 1.00 91.50 112 GLY A N 1
ATOM 878 C CA . GLY A 1 112 ? -4.083 5.944 -11.901 1.00 91.50 112 GLY A CA 1
ATOM 879 C C . GLY A 1 112 ? -2.678 6.478 -12.152 1.00 91.50 112 GLY A C 1
ATOM 880 O O . GLY A 1 112 ? -1.702 5.731 -12.033 1.00 91.50 112 GLY A O 1
ATOM 881 N N . PRO A 1 113 ? -2.570 7.751 -12.557 1.00 87.00 113 PRO A N 1
ATOM 882 C CA . PRO A 1 113 ? -1.286 8.434 -12.556 1.00 87.00 113 PRO A CA 1
ATOM 883 C C . PRO A 1 113 ? -0.713 8.482 -11.134 1.00 87.00 113 PRO A C 1
ATOM 885 O O . PRO A 1 113 ? -1.468 8.444 -10.161 1.00 87.00 113 PRO A O 1
ATOM 888 N N . ASP A 1 114 ? 0.612 8.584 -11.056 1.00 78.50 114 ASP A N 1
ATOM 889 C CA . ASP A 1 114 ? 1.335 8.866 -9.814 1.00 78.50 114 ASP A CA 1
ATOM 890 C C . ASP A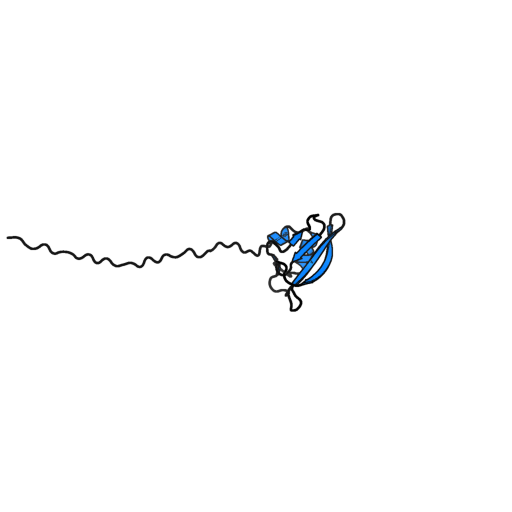 1 114 ? 0.770 10.142 -9.174 1.00 78.50 114 ASP A C 1
ATOM 892 O O . ASP A 1 114 ? 0.562 11.147 -9.867 1.00 78.50 114 ASP A O 1
ATOM 896 N N . ASN A 1 115 ? 0.466 10.069 -7.881 1.00 65.88 115 ASN A N 1
ATOM 897 C CA . ASN A 1 115 ? -0.017 11.208 -7.116 1.00 65.88 115 ASN A CA 1
ATOM 898 C C . ASN A 1 115 ? 1.102 11.620 -6.151 1.00 65.88 115 ASN A C 1
ATOM 900 O O . ASN A 1 115 ? 1.274 11.033 -5.077 1.00 65.88 115 ASN A O 1
ATOM 904 N N . ASP A 1 116 ? 1.879 12.618 -6.572 1.00 55.34 116 ASP A N 1
ATOM 905 C CA . ASP A 1 116 ? 2.926 13.250 -5.765 1.00 55.34 116 ASP A CA 1
ATOM 906 C C . ASP A 1 116 ? 2.387 14.370 -4.868 1.00 55.34 116 ASP A C 1
ATOM 908 O O . ASP A 1 116 ? 1.670 15.266 -5.378 1.00 55.34 116 ASP A O 1
#

Foldseek 3Di:
DDDDDDDDDDDDDPDPPPPPDPDCPDPDDQFACVCLVPDDPVSSVVLVVQAPDDKTFGNVQWDADPVNQKIKGWCVRIDHPPDDDCQDPQAGWIWIWGDDPPDTHTPDIDGDHHDD

Secondary structure (DSSP, 8-state):
-PPP-------------------------S-BTHHHHTS-HHHHHHHHHH-SS-EEE-GGGEEE-TTSSEEEEEGGGEEETTB--SEETTEEEEEEEEEETTEEEEEEEEEE----

Nearest PDB structures (foldseek):
  7tpt-assembly1_C  TM=7.562E-01  e=1.693E+00  Bos taurus
  5k0y-assembly1_T  TM=5.682E-01  e=2.596E+00  Oryctolagus cuniculus
  7niw-assembly1_B  TM=4.066E-01  e=8.279E+00  Homo sapiens

Radius of gyration: 29.23 Å; Cα contacts (8 Å, |Δi|>4): 163; chains: 1; bounding box: 106×50×34 Å

Solvent-accessible surface area (backbone atoms only — not comparable to full-atom values): 7281 Å² total; per-residue (Å²): 136,89,81,84,83,81,80,82,81,82,81,80,76,84,73,80,80,76,80,76,71,82,73,82,88,69,76,73,70,64,64,33,45,62,62,48,66,75,41,59,70,64,58,33,51,55,57,46,70,69,27,99,57,60,56,31,19,30,81,75,19,61,43,66,44,99,83,64,47,36,38,42,36,37,35,80,35,48,48,38,70,95,53,74,79,49,52,56,99,72,29,21,36,36,36,34,28,34,58,56,91,95,45,64,41,86,71,44,77,50,62,34,73,88,86,130

pLDDT: mean 81.03, std 15.7, range [39.59, 97.56]